Protein AF-A0A291GAZ9-F1 (afdb_monomer_lite)

Organism: NCBI:txid1758178

Foldseek 3Di:
DDDDDQDQDAPDPVQLVVQLVVLCPVPDDDDPLSSQQSSCVSSVANGNVRSVVVCVPPDPPDPPDDDVVVVVVVQADPVRDGDD

pLDDT: mean 83.82, std 12.37, range [39.59, 96.31]

Sequence (84 aa):
MTRETISLTLPDVSAFARVLKSEFDGGAIPGHQSLLNAIARAGGYRNFQHLKATQTGTDPVEPVEGRAVSRALARFTPAGLLES

Secondary structure (DSSP, 8-state):
----------S-HHHHHHHHHHTTTT-PPPPHHHHHHHHHHHTT-SSHHHHHHHHTTS-------SHHHHHHHTTB-TTSPBP-

Structure (mmCIF, N/CA/C/O backbone):
data_AF-A0A291GAZ9-F1
#
_entry.id   AF-A0A291GAZ9-F1
#
loop_
_atom_site.group_PDB
_atom_site.id
_atom_site.type_symbol
_atom_site.label_atom_id
_atom_site.label_alt_id
_atom_site.label_comp_i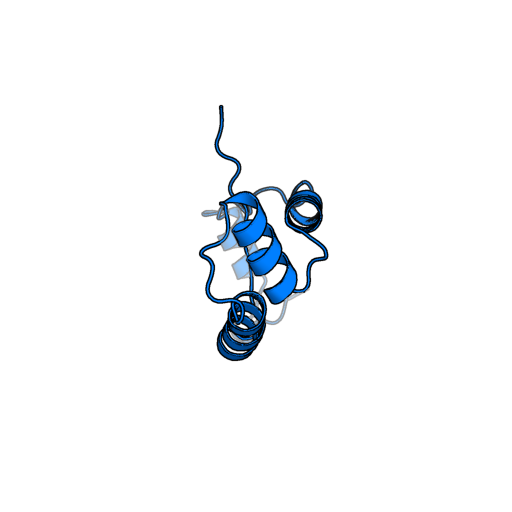d
_atom_site.label_asym_id
_atom_site.label_entity_id
_atom_site.label_seq_id
_atom_site.pdbx_PDB_ins_code
_atom_site.Cartn_x
_atom_site.Cartn_y
_atom_site.Cartn_z
_atom_site.occupancy
_atom_site.B_iso_or_equiv
_atom_site.auth_seq_id
_atom_site.auth_comp_id
_atom_site.auth_asym_id
_atom_site.auth_atom_id
_atom_site.pdbx_PDB_model_num
ATOM 1 N N . MET A 1 1 ? -2.154 25.245 2.386 1.00 39.59 1 MET A N 1
ATOM 2 C CA . MET A 1 1 ? -2.375 23.959 1.694 1.00 39.59 1 MET A CA 1
ATOM 3 C C . MET A 1 1 ? -2.032 22.858 2.679 1.00 39.59 1 MET A C 1
ATOM 5 O O . MET A 1 1 ? -0.857 22.610 2.917 1.00 39.59 1 MET A O 1
ATOM 9 N N . THR A 1 2 ? -3.037 22.308 3.352 1.00 53.09 2 THR A N 1
ATOM 10 C CA . THR A 1 2 ? -2.876 21.174 4.269 1.00 53.09 2 THR A CA 1
ATOM 11 C C . THR A 1 2 ? -2.441 19.957 3.453 1.00 53.09 2 THR A C 1
ATOM 13 O O . THR A 1 2 ? -3.055 19.631 2.440 1.00 53.09 2 THR A O 1
ATOM 16 N N . ARG A 1 3 ? -1.321 19.331 3.823 1.00 65.12 3 ARG A N 1
ATOM 17 C CA . ARG A 1 3 ? -0.855 18.111 3.160 1.00 65.12 3 ARG A CA 1
ATOM 18 C C . ARG A 1 3 ? -1.725 16.965 3.660 1.00 65.12 3 ARG A C 1
ATOM 20 O O . ARG A 1 3 ? -1.614 16.593 4.820 1.00 65.12 3 ARG A O 1
ATOM 27 N N . GLU A 1 4 ? -2.597 16.449 2.805 1.00 73.62 4 GLU A N 1
ATOM 28 C CA . GLU A 1 4 ? -3.400 15.271 3.129 1.00 73.62 4 GLU A CA 1
ATOM 29 C C . GLU A 1 4 ? -2.483 14.052 3.260 1.00 73.62 4 GLU A C 1
ATOM 31 O O . GLU A 1 4 ? -1.720 13.715 2.347 1.00 73.62 4 GLU A O 1
ATOM 36 N N . THR A 1 5 ? -2.524 13.423 4.429 1.00 81.50 5 THR A N 1
ATOM 37 C CA . THR A 1 5 ? -1.814 12.180 4.713 1.00 81.50 5 THR A CA 1
ATOM 38 C C . THR A 1 5 ? -2.554 11.030 4.044 1.00 81.50 5 THR A C 1
ATOM 40 O O . THR A 1 5 ? -3.723 10.799 4.331 1.00 81.50 5 THR A O 1
ATOM 43 N N . ILE A 1 6 ? -1.868 10.312 3.154 1.00 86.88 6 ILE A N 1
ATOM 44 C CA . ILE A 1 6 ? -2.409 9.135 2.468 1.00 86.88 6 ILE A CA 1
ATOM 45 C C . ILE A 1 6 ? -1.647 7.912 2.971 1.00 86.88 6 ILE A C 1
ATOM 47 O O . ILE A 1 6 ? -0.446 7.783 2.721 1.00 86.88 6 ILE A O 1
ATOM 51 N N . SER A 1 7 ? -2.332 7.030 3.694 1.00 87.44 7 SER A N 1
ATOM 52 C CA . SER A 1 7 ? -1.736 5.829 4.295 1.00 87.44 7 SER A CA 1
ATOM 53 C C . SER A 1 7 ? -1.795 4.654 3.325 1.00 87.44 7 SER A C 1
ATOM 55 O O . SER A 1 7 ? -2.851 4.359 2.787 1.00 87.44 7 SER A O 1
ATOM 57 N N . LEU A 1 8 ? -0.699 3.934 3.102 1.00 88.69 8 LEU A N 1
ATOM 58 C CA . LEU A 1 8 ? -0.701 2.734 2.260 1.00 88.69 8 LEU A CA 1
ATOM 59 C C . LEU A 1 8 ? -0.371 1.507 3.112 1.00 88.69 8 LEU A C 1
ATOM 61 O O . LEU A 1 8 ? 0.774 1.332 3.521 1.00 88.69 8 LEU A O 1
ATOM 65 N N . THR A 1 9 ? -1.368 0.658 3.360 1.00 89.06 9 THR A N 1
ATOM 66 C CA . THR A 1 9 ? -1.191 -0.612 4.079 1.00 89.06 9 THR A CA 1
ATOM 67 C C . THR A 1 9 ? -0.990 -1.743 3.083 1.00 89.06 9 THR A C 1
ATOM 69 O O . THR A 1 9 ? -1.780 -1.906 2.154 1.00 89.06 9 THR A O 1
ATOM 72 N N . LEU A 1 10 ? 0.066 -2.530 3.285 1.00 90.69 10 LEU A N 1
ATOM 73 C CA . LEU A 1 10 ? 0.458 -3.620 2.399 1.00 90.69 10 LEU A CA 1
ATOM 74 C C . LEU A 1 10 ? 0.477 -4.940 3.184 1.00 90.69 10 LEU A C 1
ATOM 76 O O . LEU A 1 10 ? 1.111 -4.986 4.237 1.00 90.69 10 LEU A O 1
ATOM 80 N N . PRO A 1 11 ? -0.171 -6.012 2.690 1.00 87.06 11 PRO A N 1
ATOM 81 C CA . PRO A 1 11 ? -0.135 -7.319 3.349 1.00 87.06 11 PRO A CA 1
ATOM 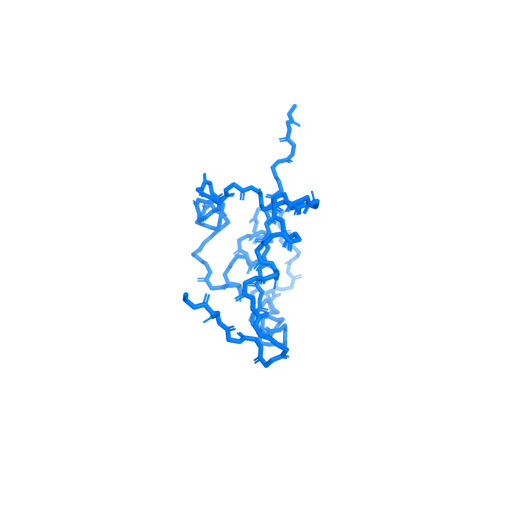82 C C . PRO A 1 11 ? 1.219 -8.028 3.185 1.00 87.06 11 PRO A C 1
ATOM 84 O O . PRO A 1 11 ? 1.619 -8.787 4.060 1.00 87.06 11 PRO A O 1
ATOM 87 N N . ASP A 1 12 ? 1.931 -7.774 2.081 1.00 93.88 12 ASP A N 1
ATOM 88 C CA . ASP A 1 12 ? 3.255 -8.331 1.792 1.00 93.88 12 ASP A CA 1
ATOM 89 C C . ASP A 1 12 ? 4.120 -7.301 1.048 1.00 93.88 12 ASP A C 1
ATOM 91 O O . ASP A 1 12 ? 3.853 -6.924 -0.098 1.00 93.88 12 ASP A O 1
ATOM 95 N N . VAL A 1 13 ? 5.187 -6.853 1.713 1.00 95.31 13 VAL A N 1
ATOM 96 C CA . VAL A 1 13 ? 6.138 -5.868 1.179 1.00 95.31 13 VAL A CA 1
ATOM 97 C C . VAL A 1 13 ? 6.987 -6.451 0.043 1.00 95.31 13 VAL A C 1
ATOM 99 O O . VAL A 1 13 ? 7.335 -5.730 -0.894 1.00 95.31 13 VAL A O 1
ATOM 102 N N . SER A 1 14 ? 7.298 -7.749 0.078 1.00 96.31 14 SER A N 1
ATOM 103 C CA . SER A 1 14 ? 8.120 -8.409 -0.945 1.00 96.31 14 SER A CA 1
ATOM 104 C C . SER A 1 14 ? 7.357 -8.535 -2.260 1.00 96.31 14 SER A C 1
ATOM 106 O O . SER A 1 14 ? 7.889 -8.210 -3.327 1.00 96.31 14 SER A O 1
ATOM 108 N N . ALA A 1 15 ? 6.089 -8.951 -2.189 1.00 93.56 15 ALA A N 1
ATOM 109 C CA . ALA A 1 15 ? 5.205 -8.997 -3.350 1.00 93.56 15 ALA A CA 1
ATOM 110 C C . ALA A 1 15 ? 5.003 -7.599 -3.957 1.00 93.56 15 ALA A C 1
ATOM 112 O O . ALA A 1 15 ? 5.159 -7.427 -5.169 1.00 93.56 15 ALA A O 1
ATOM 113 N N . PHE A 1 16 ? 4.754 -6.592 -3.112 1.00 96.19 16 PHE A N 1
ATOM 114 C CA . PHE A 1 16 ? 4.654 -5.192 -3.528 1.00 96.19 16 PHE A CA 1
ATOM 115 C C . PHE A 1 16 ? 5.908 -4.723 -4.276 1.00 96.19 16 PHE A C 1
ATOM 117 O O . PHE A 1 16 ? 5.812 -4.209 -5.391 1.00 96.19 16 PHE A O 1
ATOM 124 N N . ALA A 1 17 ? 7.093 -4.932 -3.695 1.00 95.25 17 ALA A N 1
ATOM 125 C CA . ALA A 1 17 ? 8.351 -4.479 -4.280 1.00 95.25 17 ALA A CA 1
ATOM 126 C C . ALA A 1 17 ? 8.625 -5.137 -5.640 1.00 95.25 17 ALA A C 1
ATOM 128 O O . ALA A 1 17 ? 9.144 -4.487 -6.549 1.00 95.25 17 ALA A O 1
ATOM 129 N N . ARG A 1 18 ? 8.238 -6.408 -5.809 1.00 94.62 18 ARG A N 1
ATOM 130 C CA . ARG A 1 18 ? 8.380 -7.126 -7.081 1.00 94.62 18 ARG A CA 1
ATOM 131 C C . ARG A 1 18 ? 7.517 -6.515 -8.185 1.00 94.62 18 ARG A C 1
ATOM 133 O O . ARG A 1 18 ? 8.022 -6.308 -9.287 1.00 94.62 18 ARG A O 1
ATOM 140 N N . VAL A 1 19 ? 6.253 -6.207 -7.888 1.00 93.75 19 VAL A N 1
ATOM 141 C CA . VAL A 1 19 ? 5.348 -5.545 -8.844 1.00 93.75 19 VAL A CA 1
ATOM 142 C C . VAL A 1 19 ? 5.846 -4.136 -9.150 1.00 93.75 19 VAL A C 1
ATOM 144 O O . VAL A 1 19 ? 5.983 -3.774 -10.316 1.00 93.75 19 VAL A O 1
ATOM 147 N N . LEU A 1 20 ? 6.212 -3.369 -8.120 1.00 93.69 20 LEU A N 1
ATOM 148 C CA . LEU A 1 20 ? 6.723 -2.012 -8.289 1.00 93.69 20 LEU A CA 1
ATOM 149 C C . LEU A 1 20 ? 7.982 -1.976 -9.166 1.00 93.69 20 LEU A C 1
ATOM 151 O O . LEU A 1 20 ? 8.104 -1.104 -10.018 1.00 93.69 20 LEU A O 1
ATOM 155 N N . LYS A 1 21 ? 8.900 -2.935 -9.001 1.00 91.94 21 LYS A N 1
ATOM 156 C CA . LYS A 1 21 ? 10.093 -3.044 -9.850 1.00 91.94 21 LYS A CA 1
ATOM 157 C C . LYS A 1 21 ? 9.727 -3.247 -11.324 1.00 91.94 21 LYS A C 1
ATOM 159 O O . LYS A 1 21 ? 10.297 -2.571 -12.172 1.00 91.94 21 LYS A O 1
ATOM 164 N N . SER A 1 22 ? 8.764 -4.125 -11.618 1.00 90.62 22 SER A N 1
ATOM 165 C CA . SER A 1 22 ? 8.353 -4.403 -13.004 1.00 90.62 22 SER A CA 1
ATOM 166 C C . SER A 1 22 ? 7.755 -3.188 -13.726 1.00 90.62 22 SER A C 1
ATOM 168 O O . SER A 1 22 ? 7.850 -3.089 -14.945 1.00 90.62 22 SER A O 1
ATOM 170 N N . GLU A 1 23 ? 7.215 -2.213 -12.988 1.00 88.25 23 GLU A N 1
ATOM 171 C CA . GLU A 1 23 ? 6.725 -0.945 -13.550 1.00 88.25 23 GLU A CA 1
ATOM 172 C C . GLU A 1 23 ? 7.860 -0.029 -14.055 1.00 88.25 23 GLU A C 1
ATOM 174 O O . GLU A 1 23 ? 7.596 0.929 -14.784 1.00 88.25 23 GLU A O 1
ATOM 179 N N . PHE A 1 24 ? 9.117 -0.303 -13.681 1.00 86.81 24 PHE A N 1
ATOM 180 C CA . PHE A 1 24 ? 10.286 0.531 -13.989 1.00 86.81 24 PHE A CA 1
ATOM 181 C C . PHE A 1 24 ? 11.340 -0.148 -14.870 1.00 86.81 24 PHE A C 1
ATOM 183 O O . PHE A 1 24 ? 12.386 0.451 -15.124 1.00 86.81 24 PHE A O 1
ATOM 190 N N . ASP A 1 25 ? 11.074 -1.347 -15.398 1.00 82.69 25 ASP A N 1
ATOM 191 C CA . ASP A 1 25 ? 12.032 -2.095 -16.233 1.00 82.69 25 ASP A CA 1
ATOM 192 C C . ASP A 1 25 ? 12.446 -1.347 -17.530 1.00 82.69 25 ASP A C 1
ATOM 194 O O . ASP A 1 25 ? 13.414 -1.722 -18.184 1.00 82.69 25 ASP A O 1
ATOM 198 N N . GLY A 1 26 ? 11.780 -0.235 -17.876 1.00 74.06 26 GLY A N 1
ATOM 199 C CA . GLY A 1 26 ? 12.132 0.663 -18.987 1.00 74.06 26 GLY A CA 1
ATOM 200 C C . GLY A 1 26 ? 13.257 1.678 -18.713 1.00 74.06 26 GLY A C 1
ATOM 201 O O . GLY A 1 26 ? 13.558 2.490 -19.586 1.00 74.06 26 GLY A O 1
ATOM 202 N N . GLY A 1 27 ? 13.863 1.681 -17.520 1.00 71.44 27 GLY A N 1
ATOM 203 C CA . GLY A 1 27 ? 15.101 2.418 -17.205 1.00 71.44 27 GLY A CA 1
ATOM 204 C C . GLY A 1 27 ? 14.985 3.940 -17.022 1.00 71.44 27 GLY A C 1
ATOM 205 O O . GLY A 1 27 ? 15.878 4.553 -16.438 1.00 71.44 27 GLY A O 1
ATOM 206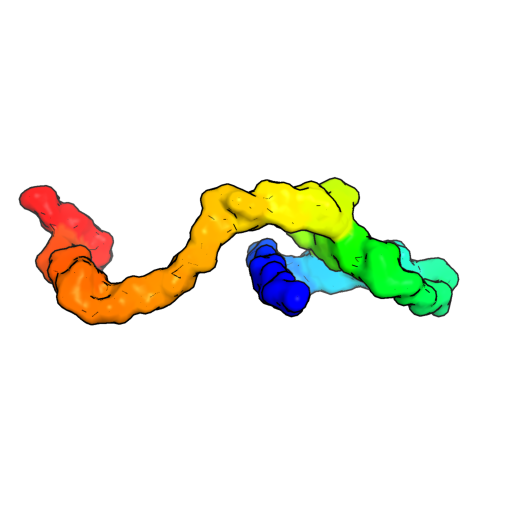 N N . ALA A 1 28 ? 13.896 4.568 -17.464 1.00 78.50 28 ALA A N 1
ATOM 207 C CA . ALA A 1 28 ? 13.654 5.989 -17.233 1.00 78.50 28 ALA A CA 1
ATOM 208 C C . ALA A 1 28 ? 13.070 6.235 -15.833 1.00 78.50 28 ALA A C 1
ATOM 210 O O . ALA A 1 28 ? 12.087 5.605 -15.439 1.00 78.50 28 ALA A O 1
ATOM 211 N N . ILE A 1 29 ? 13.638 7.197 -15.096 1.00 76.81 29 ILE A N 1
ATOM 212 C CA . ILE A 1 29 ? 13.075 7.636 -13.814 1.00 76.81 29 ILE A CA 1
ATOM 213 C C . ILE A 1 29 ? 11.725 8.317 -14.096 1.00 76.81 29 ILE A C 1
ATOM 215 O O . ILE A 1 29 ? 11.685 9.308 -14.831 1.00 76.81 29 ILE A O 1
ATOM 219 N N . PRO A 1 30 ? 10.611 7.824 -13.531 1.00 85.38 30 PRO A N 1
ATOM 220 C CA . PRO A 1 30 ? 9.308 8.420 -13.768 1.00 85.38 30 PRO A CA 1
ATOM 221 C C . PRO A 1 30 ? 9.204 9.794 -13.111 1.00 85.38 30 PRO A C 1
ATOM 223 O O . PRO A 1 30 ? 9.740 10.033 -12.029 1.00 85.38 30 PRO A O 1
ATOM 226 N N . GLY A 1 31 ? 8.396 10.672 -13.706 1.00 90.25 31 GLY A N 1
ATOM 227 C CA . GLY A 1 31 ? 7.910 11.855 -13.001 1.00 90.25 31 GLY A CA 1
ATOM 228 C C . GLY A 1 31 ? 7.098 11.477 -11.753 1.00 90.25 31 GLY A C 1
ATOM 229 O O . GLY A 1 31 ? 6.581 10.363 -11.635 1.00 90.25 31 GLY A O 1
ATOM 230 N N . HIS A 1 32 ? 6.927 12.429 -10.834 1.00 90.88 32 HIS A N 1
ATOM 231 C CA . HIS A 1 32 ? 6.271 12.205 -9.539 1.00 90.88 32 HIS A CA 1
ATOM 232 C C . HIS A 1 32 ? 4.893 11.529 -9.652 1.00 90.88 32 HIS A C 1
ATOM 234 O O . HIS A 1 32 ? 4.620 10.549 -8.962 1.00 90.88 32 HIS A O 1
ATOM 240 N N . GLN A 1 33 ? 4.040 11.998 -10.567 1.00 92.94 33 GLN A N 1
ATOM 241 C CA . GLN A 1 33 ? 2.701 11.435 -10.754 1.00 92.94 33 GLN A CA 1
ATOM 242 C C . GLN A 1 33 ? 2.735 9.985 -11.259 1.00 92.94 33 GLN A C 1
ATOM 244 O O . GLN A 1 33 ? 1.915 9.160 -10.850 1.00 92.94 33 GLN A O 1
ATOM 249 N N . SER A 1 34 ? 3.682 9.666 -12.141 1.00 92.19 34 SER A N 1
ATOM 250 C CA . SER A 1 34 ? 3.871 8.311 -12.661 1.00 92.19 34 SER A CA 1
ATOM 251 C C . SER A 1 34 ? 4.361 7.370 -11.563 1.00 92.19 34 SER A C 1
ATOM 253 O O . SER A 1 34 ? 3.838 6.264 -11.444 1.00 92.19 34 SER A O 1
ATOM 255 N N . LEU A 1 35 ? 5.276 7.841 -10.709 1.00 93.44 35 LEU A N 1
ATOM 256 C CA . LEU A 1 35 ? 5.737 7.107 -9.530 1.00 93.44 35 LEU A CA 1
ATOM 257 C C . LEU A 1 35 ? 4.586 6.830 -8.551 1.00 93.44 35 LEU A C 1
ATOM 259 O O . LEU A 1 35 ? 4.399 5.689 -8.138 1.00 93.44 35 LEU A O 1
ATOM 263 N N . LEU A 1 36 ? 3.766 7.837 -8.232 1.00 94.31 36 LEU A N 1
ATOM 264 C CA . LEU A 1 36 ? 2.602 7.657 -7.356 1.00 94.31 36 LEU A CA 1
ATOM 265 C C . LEU A 1 36 ? 1.596 6.647 -7.920 1.00 94.31 36 LEU A C 1
ATOM 267 O O . LEU A 1 36 ? 1.042 5.836 -7.180 1.00 94.31 36 LEU A O 1
ATOM 271 N N . ASN A 1 37 ? 1.374 6.666 -9.234 1.00 94.06 37 ASN A N 1
ATOM 272 C CA . ASN A 1 37 ? 0.500 5.699 -9.888 1.00 94.06 37 ASN A CA 1
ATOM 273 C C . ASN A 1 37 ? 1.077 4.276 -9.864 1.00 94.06 37 ASN A C 1
ATOM 275 O O . ASN A 1 37 ? 0.313 3.336 -9.655 1.00 94.06 37 ASN A O 1
ATOM 279 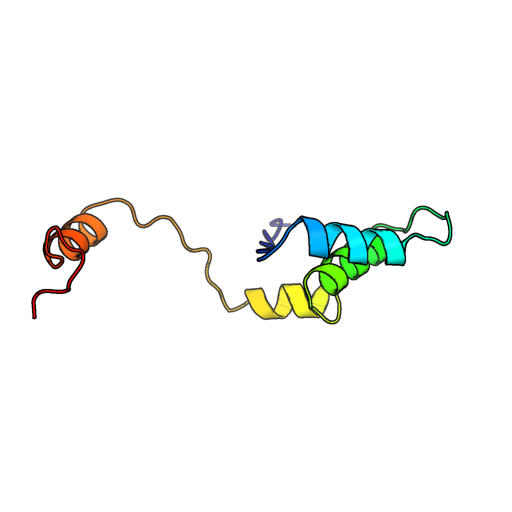N N . ALA A 1 38 ? 2.391 4.111 -10.036 1.00 94.31 38 ALA A N 1
ATOM 280 C CA . ALA A 1 38 ? 3.054 2.812 -9.921 1.00 94.31 38 ALA A CA 1
ATOM 281 C C . ALA A 1 38 ? 2.966 2.256 -8.488 1.00 94.31 38 ALA A C 1
ATOM 283 O O . ALA A 1 38 ? 2.611 1.095 -8.301 1.00 94.31 38 ALA A O 1
ATOM 284 N N . ILE A 1 39 ? 3.178 3.104 -7.473 1.00 94.69 39 ILE A N 1
ATOM 285 C CA . ILE A 1 39 ? 2.995 2.743 -6.056 1.00 94.69 39 ILE A CA 1
ATOM 286 C C . ILE A 1 39 ? 1.552 2.292 -5.794 1.00 94.69 39 ILE A C 1
ATOM 288 O O . ILE A 1 39 ? 1.330 1.250 -5.181 1.00 94.69 39 ILE A O 1
ATOM 292 N N . ALA A 1 40 ? 0.562 3.039 -6.293 1.00 94.38 40 ALA A N 1
ATOM 293 C CA . ALA A 1 40 ? -0.845 2.686 -6.128 1.00 94.38 40 ALA A CA 1
ATOM 294 C C . ALA A 1 40 ? -1.184 1.340 -6.797 1.00 94.38 40 ALA A C 1
ATOM 296 O O . ALA A 1 40 ? -1.843 0.507 -6.176 1.00 94.38 40 ALA A O 1
ATOM 297 N N . ARG A 1 41 ? -0.689 1.089 -8.018 1.00 94.19 41 ARG A N 1
ATOM 298 C CA . ARG A 1 41 ? -0.880 -0.189 -8.726 1.00 94.19 41 ARG A CA 1
ATOM 299 C C . ARG A 1 41 ? -0.236 -1.368 -8.015 1.00 94.19 41 ARG A C 1
ATOM 301 O O . ARG A 1 41 ? -0.894 -2.390 -7.839 1.00 94.19 41 ARG A O 1
ATOM 308 N N . ALA A 1 42 ? 1.000 -1.213 -7.547 1.00 94.81 42 ALA A N 1
ATOM 309 C CA . ALA A 1 42 ? 1.679 -2.246 -6.768 1.00 94.81 42 ALA A CA 1
ATOM 310 C C . ALA A 1 42 ? 0.949 -2.557 -5.447 1.00 94.81 42 ALA A C 1
ATOM 312 O O . ALA A 1 42 ? 1.002 -3.686 -4.967 1.00 94.81 42 ALA A O 1
ATOM 313 N N . GLY A 1 43 ? 0.225 -1.581 -4.886 1.00 92.44 43 GLY A N 1
ATOM 314 C CA . GLY A 1 43 ? -0.663 -1.758 -3.734 1.00 92.44 43 GLY A CA 1
ATOM 315 C C . GLY A 1 43 ? -2.070 -2.286 -4.059 1.00 92.44 43 GLY A C 1
ATOM 316 O O . GLY A 1 43 ? -2.893 -2.361 -3.153 1.00 92.44 43 GLY A O 1
ATOM 317 N N . GLY A 1 44 ? -2.377 -2.622 -5.320 1.00 91.62 44 GLY A N 1
ATOM 318 C CA . GLY A 1 44 ? -3.678 -3.165 -5.742 1.00 91.62 44 GLY A CA 1
ATOM 319 C C . GLY A 1 44 ? -4.736 -2.128 -6.147 1.00 91.62 44 GLY A C 1
ATOM 320 O O . GLY A 1 44 ? -5.885 -2.485 -6.409 1.00 91.62 44 GLY A O 1
ATOM 321 N N . TYR A 1 45 ? -4.382 -0.845 -6.234 1.00 93.56 45 TYR A N 1
ATOM 322 C CA . TYR A 1 45 ? -5.286 0.227 -6.661 1.00 93.56 45 TYR A CA 1
ATOM 323 C C . TYR A 1 45 ? -5.140 0.515 -8.159 1.00 93.56 45 TYR A C 1
ATOM 325 O O . TYR A 1 45 ? -4.092 0.305 -8.758 1.00 93.56 45 TYR A O 1
ATOM 333 N N . ARG A 1 46 ? -6.176 1.075 -8.795 1.00 90.81 46 ARG A N 1
ATOM 334 C CA . ARG A 1 46 ? -6.114 1.409 -10.232 1.00 90.81 46 ARG A CA 1
ATOM 335 C C . ARG A 1 46 ? -5.129 2.541 -10.544 1.00 90.81 46 ARG A C 1
ATOM 337 O O . ARG A 1 46 ? -4.448 2.514 -11.565 1.00 90.81 46 ARG A O 1
ATOM 344 N N . ASN A 1 47 ? -5.098 3.562 -9.691 1.00 93.94 47 ASN A N 1
ATOM 345 C CA . ASN A 1 47 ? -4.237 4.739 -9.794 1.00 93.94 47 ASN A CA 1
ATOM 346 C C . ASN A 1 47 ? -4.211 5.487 -8.446 1.00 93.94 47 ASN A C 1
ATOM 348 O O . ASN A 1 47 ? -4.919 5.117 -7.505 1.00 93.94 47 ASN A O 1
ATOM 352 N N . PHE A 1 48 ? -3.415 6.552 -8.355 1.00 93.31 48 PHE A N 1
ATOM 353 C CA . PHE A 1 48 ? -3.281 7.343 -7.131 1.00 93.31 48 PHE A CA 1
ATOM 354 C C . PHE A 1 48 ? -4.590 8.026 -6.703 1.00 93.31 48 PHE A C 1
ATOM 356 O O . PHE A 1 48 ? -4.869 8.121 -5.513 1.00 93.31 48 PHE A O 1
ATOM 363 N N . GLN A 1 49 ? -5.434 8.442 -7.653 1.00 91.94 49 GLN A N 1
ATOM 364 C CA . GLN A 1 49 ? -6.726 9.052 -7.323 1.00 91.94 49 GLN A CA 1
ATOM 365 C C . GLN A 1 49 ? -7.717 8.034 -6.759 1.00 91.94 49 GLN A C 1
ATOM 367 O O . GLN A 1 49 ? -8.483 8.363 -5.863 1.00 91.94 49 GLN A O 1
ATOM 372 N N . HIS A 1 50 ? -7.668 6.787 -7.231 1.00 92.88 50 HIS A N 1
ATOM 373 C CA . HIS A 1 50 ? -8.436 5.683 -6.667 1.00 92.88 50 HIS A CA 1
ATOM 374 C C . HIS A 1 50 ? -7.993 5.400 -5.227 1.00 92.88 50 HIS A C 1
ATOM 376 O O . HIS A 1 50 ? -8.841 5.332 -4.345 1.00 92.88 50 HIS A O 1
ATOM 382 N N . LEU A 1 51 ? -6.678 5.324 -4.974 1.00 91.94 51 LEU A N 1
ATOM 383 C CA . LEU A 1 51 ? -6.122 5.215 -3.618 1.00 91.94 51 LEU A CA 1
ATOM 384 C C . LEU A 1 51 ? -6.623 6.355 -2.719 1.00 91.94 51 LEU A C 1
ATOM 386 O O . LEU A 1 51 ? -7.171 6.103 -1.651 1.00 91.94 51 LEU A O 1
ATOM 390 N N . LYS A 1 52 ? -6.514 7.603 -3.177 1.00 89.81 52 LYS A N 1
ATOM 391 C CA . LYS A 1 52 ? -6.979 8.773 -2.427 1.00 89.81 52 LYS A CA 1
ATOM 392 C C . LYS A 1 52 ? -8.489 8.725 -2.143 1.00 89.81 52 LYS A C 1
ATOM 394 O O . LYS A 1 52 ? -8.914 8.971 -1.015 1.00 89.81 52 LYS A O 1
ATOM 399 N N . ALA A 1 53 ? -9.296 8.358 -3.137 1.00 88.81 53 ALA A N 1
ATOM 400 C CA . ALA A 1 53 ? -10.746 8.246 -2.995 1.00 88.81 53 ALA A CA 1
ATOM 401 C C . ALA A 1 53 ? -11.146 7.183 -1.961 1.00 88.81 53 ALA A C 1
ATOM 403 O O . ALA A 1 53 ? -12.083 7.408 -1.200 1.00 88.81 53 ALA A O 1
ATOM 404 N N . THR A 1 54 ? -10.400 6.073 -1.861 1.00 86.38 54 THR A N 1
ATOM 405 C CA . THR A 1 54 ? -10.654 5.041 -0.834 1.00 86.38 54 THR A CA 1
ATOM 406 C C . THR A 1 54 ? -10.415 5.519 0.600 1.00 86.38 54 THR A C 1
ATOM 408 O O . THR A 1 54 ? -10.890 4.887 1.535 1.00 86.38 54 THR A O 1
ATOM 411 N N . GLN A 1 55 ? -9.709 6.638 0.783 1.00 82.44 55 GLN A N 1
ATOM 412 C CA . GLN A 1 55 ? -9.337 7.179 2.094 1.00 82.44 55 GLN A CA 1
ATOM 413 C C . GLN A 1 55 ? -10.123 8.429 2.470 1.00 82.44 55 GLN A C 1
ATOM 415 O O . GLN A 1 55 ? -10.107 8.839 3.621 1.00 82.44 55 GLN A O 1
ATOM 420 N N . THR A 1 56 ? -10.854 9.014 1.519 1.00 68.69 56 THR A N 1
ATOM 421 C CA . THR A 1 56 ? -11.642 10.237 1.744 1.00 68.69 56 THR A CA 1
ATOM 422 C C . THR A 1 56 ? -12.844 9.994 2.680 1.00 68.69 56 THR A C 1
ATOM 424 O O . THR A 1 56 ? -13.467 10.945 3.130 1.00 68.69 56 THR A O 1
ATOM 427 N N . GLY A 1 57 ? -13.160 8.732 3.005 1.00 61.47 57 GLY A N 1
ATOM 428 C CA . GLY A 1 57 ? -14.173 8.347 3.999 1.00 61.47 57 GLY A CA 1
ATOM 429 C C . GLY A 1 57 ? -13.612 7.694 5.266 1.00 61.47 57 GLY A C 1
ATOM 430 O O . GLY A 1 57 ? -14.388 7.253 6.109 1.00 61.47 57 GLY A O 1
ATOM 431 N N . THR A 1 58 ? -12.288 7.597 5.390 1.00 56.34 58 THR A N 1
ATOM 432 C CA . THR A 1 58 ? -11.631 7.067 6.584 1.00 56.34 58 THR A CA 1
ATOM 433 C C . THR A 1 58 ? -11.114 8.267 7.351 1.00 56.34 58 THR A C 1
ATOM 435 O O . THR A 1 58 ? -10.031 8.769 7.050 1.00 56.34 58 THR A O 1
ATOM 438 N N . ASP A 1 59 ? -11.900 8.760 8.309 1.00 55.22 59 ASP A N 1
ATOM 439 C CA . ASP A 1 59 ? -11.372 9.726 9.269 1.00 55.22 59 ASP A CA 1
ATOM 440 C C . ASP A 1 59 ? -10.058 9.166 9.836 1.00 55.22 59 ASP A C 1
ATOM 442 O O . ASP A 1 59 ? -9.969 7.952 10.081 1.00 55.22 59 ASP A O 1
ATOM 446 N N . PRO A 1 60 ? -9.012 9.997 10.004 1.00 56.94 60 PRO A N 1
ATOM 447 C CA . PRO A 1 60 ? -7.807 9.563 10.686 1.00 56.94 60 PRO A CA 1
ATOM 448 C C . PRO A 1 60 ? -8.227 8.888 11.989 1.00 56.94 60 PRO A C 1
ATOM 450 O O . PRO A 1 60 ? -8.946 9.488 12.788 1.00 56.94 60 PRO A O 1
ATOM 453 N N . VAL A 1 61 ? -7.820 7.632 12.191 1.00 55.97 61 VAL A N 1
ATOM 454 C CA . VAL A 1 61 ? -7.970 6.991 13.496 1.00 55.97 61 VAL A CA 1
ATOM 455 C C . VAL A 1 61 ? -7.024 7.742 14.416 1.00 55.97 61 VAL A C 1
ATOM 457 O O . VAL A 1 61 ? -5.843 7.410 14.519 1.00 55.97 61 VAL A O 1
ATOM 460 N N . GLU A 1 62 ? -7.518 8.816 15.023 1.00 62.72 62 GLU A N 1
ATOM 461 C CA . GLU A 1 62 ? -6.813 9.426 16.128 1.00 62.72 62 GLU A CA 1
ATOM 462 C C . GLU A 1 62 ? -6.712 8.355 17.214 1.00 62.72 62 GLU A C 1
ATOM 464 O O . GLU A 1 62 ? -7.723 7.715 17.530 1.00 62.72 62 GLU A O 1
ATOM 469 N N . PRO A 1 63 ? -5.511 8.087 17.750 1.00 60.34 63 PRO A N 1
ATOM 470 C CA . PRO A 1 63 ? -5.383 7.183 18.875 1.00 60.34 63 PRO A CA 1
ATOM 471 C C . PRO A 1 63 ? -6.249 7.737 20.008 1.00 60.34 63 PRO A C 1
ATOM 473 O O . PRO A 1 63 ? -5.941 8.770 20.603 1.00 60.34 63 PRO A O 1
ATOM 476 N N . VAL A 1 64 ? -7.379 7.073 20.263 1.00 65.12 64 VAL A N 1
ATOM 477 C CA . VAL A 1 64 ? -8.295 7.430 21.346 1.00 65.12 64 VAL A CA 1
ATOM 478 C C . VAL A 1 64 ? -7.634 6.988 22.643 1.00 65.12 64 VAL A C 1
ATOM 480 O O . VAL A 1 64 ? -7.932 5.937 23.189 1.00 65.12 64 VAL A O 1
ATOM 483 N N . GLU A 1 65 ? -6.686 7.765 23.141 1.00 71.12 65 GLU A N 1
ATOM 484 C CA . GLU A 1 65 ? -6.083 7.508 24.442 1.00 71.12 65 GLU A CA 1
ATOM 485 C C . GLU A 1 65 ? -7.039 7.962 25.557 1.00 71.12 65 GLU A C 1
ATOM 487 O O . GLU A 1 65 ? -7.685 9.010 25.481 1.00 71.12 65 GLU A O 1
ATOM 492 N N . GLY A 1 66 ? -7.138 7.171 26.627 1.00 74.38 66 GLY A N 1
ATOM 493 C CA . GLY A 1 66 ? -7.830 7.572 27.855 1.00 74.38 66 GLY A CA 1
ATOM 494 C C . GLY A 1 66 ? -9.055 6.737 28.231 1.00 74.38 66 GLY A C 1
ATOM 495 O O . GLY A 1 66 ? -9.193 5.568 27.873 1.00 74.38 66 GLY A O 1
ATOM 496 N N . ARG A 1 67 ? -9.951 7.332 29.037 1.00 78.12 67 ARG A N 1
ATOM 497 C CA . ARG A 1 67 ? -10.991 6.592 29.785 1.00 78.12 67 ARG A CA 1
ATOM 498 C C . ARG A 1 67 ? -11.904 5.730 28.913 1.00 78.12 67 ARG A C 1
ATOM 500 O O . ARG A 1 67 ? -12.380 4.709 29.400 1.00 78.12 67 ARG A O 1
ATOM 507 N N . ALA A 1 68 ? -12.183 6.133 27.673 1.00 78.62 68 ALA A N 1
ATOM 508 C CA . ALA A 1 68 ? -13.022 5.354 26.764 1.00 78.62 68 ALA A CA 1
ATOM 509 C C . ALA A 1 68 ? -12.368 4.007 26.412 1.00 78.62 68 ALA A C 1
ATOM 511 O O . ALA A 1 68 ? -13.021 2.971 26.525 1.00 78.62 68 ALA A O 1
ATOM 512 N N . VAL A 1 69 ? -11.066 4.007 26.105 1.00 82.38 69 VAL A N 1
ATOM 513 C CA . VAL A 1 69 ? -10.303 2.782 25.828 1.00 82.38 69 VAL A CA 1
ATOM 514 C C . VAL A 1 69 ? -10.116 1.944 27.085 1.00 82.38 69 VAL A C 1
ATOM 516 O O . VAL A 1 69 ? -10.335 0.737 27.031 1.00 82.38 69 VAL A O 1
ATOM 519 N N . SER A 1 70 ? -9.845 2.553 28.245 1.00 85.81 70 SER A N 1
ATOM 520 C CA . SER A 1 70 ? -9.778 1.801 29.511 1.00 85.81 70 SER A CA 1
ATOM 521 C C . SER A 1 70 ? -11.104 1.106 29.853 1.00 85.81 70 SER A C 1
ATOM 523 O O . SER A 1 70 ? -11.104 -0.031 30.319 1.00 85.81 70 SER A O 1
ATOM 525 N N . ARG A 1 71 ? -12.247 1.763 29.603 1.00 85.62 71 ARG A N 1
ATOM 526 C CA . ARG A 1 71 ? -13.580 1.173 29.820 1.00 85.62 71 ARG A CA 1
ATOM 527 C C . ARG A 1 71 ? -13.893 0.059 28.827 1.00 85.62 71 ARG A C 1
ATOM 529 O O . ARG A 1 71 ? -14.499 -0.928 29.229 1.00 85.62 71 ARG A O 1
ATOM 536 N N . ALA A 1 72 ? -13.499 0.216 27.565 1.00 86.69 72 ALA A N 1
ATOM 537 C CA . ALA A 1 72 ? -13.649 -0.832 26.563 1.00 86.69 72 ALA A CA 1
ATOM 538 C C . ALA A 1 72 ? -12.806 -2.060 26.932 1.00 86.69 72 ALA A C 1
ATOM 540 O O . ALA A 1 72 ? -13.337 -3.164 26.949 1.00 86.69 72 ALA A O 1
ATOM 541 N N . LEU A 1 73 ? -11.542 -1.864 27.327 1.00 87.38 73 LEU A N 1
ATOM 542 C CA . LEU A 1 73 ? -10.643 -2.941 27.751 1.00 87.38 73 LEU A CA 1
ATOM 543 C C . LEU A 1 73 ? -11.204 -3.724 28.949 1.00 87.38 73 LEU A C 1
ATOM 545 O O . LEU A 1 73 ? -11.122 -4.945 28.980 1.00 87.38 73 LEU A O 1
ATOM 549 N N . ALA A 1 74 ? -11.844 -3.032 29.897 1.00 88.62 74 ALA A N 1
ATOM 550 C CA . ALA A 1 74 ? -12.480 -3.651 31.060 1.00 88.62 74 ALA A CA 1
ATOM 551 C C . ALA A 1 74 ? -13.686 -4.555 30.723 1.00 88.62 74 ALA A C 1
ATOM 553 O O . ALA A 1 74 ? -14.189 -5.236 31.613 1.00 88.62 74 ALA A O 1
ATOM 554 N N . ARG A 1 75 ? -14.178 -4.558 29.474 1.00 91.62 75 ARG A N 1
ATOM 555 C CA . ARG A 1 75 ? -15.211 -5.500 29.006 1.00 91.62 75 ARG A CA 1
ATOM 556 C C . ARG A 1 75 ? -14.646 -6.799 28.446 1.00 91.62 75 ARG A C 1
ATOM 558 O O . ARG A 1 75 ? -15.426 -7.695 28.136 1.00 91.62 75 ARG A O 1
ATOM 565 N N . PHE A 1 76 ? -13.330 -6.902 28.288 1.00 92.44 76 PHE A N 1
ATOM 566 C CA . PHE A 1 76 ? -12.690 -8.103 27.775 1.00 92.44 76 PHE A CA 1
ATOM 567 C C . PHE A 1 76 ? -12.096 -8.925 28.917 1.00 92.44 76 PHE A C 1
ATOM 569 O O . PHE A 1 76 ? -11.460 -8.398 29.829 1.00 92.44 76 PHE A O 1
ATOM 576 N N . THR A 1 77 ? -12.280 -10.240 28.847 1.00 89.31 77 THR A N 1
ATOM 577 C CA . THR A 1 77 ? -11.574 -11.189 29.711 1.00 89.31 77 THR A CA 1
ATOM 578 C C . THR A 1 77 ? -10.070 -11.178 29.407 1.00 89.31 77 THR A C 1
ATOM 580 O O . THR A 1 77 ? -9.660 -10.743 28.326 1.00 89.31 77 THR A O 1
ATOM 583 N N . PRO A 1 78 ? -9.21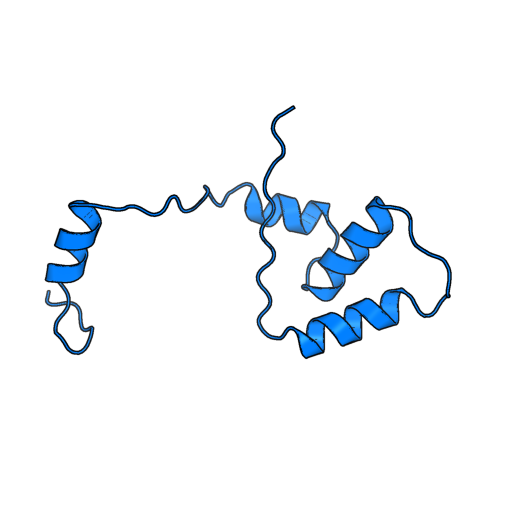9 -11.742 30.284 1.00 87.44 78 PRO A N 1
ATOM 584 C CA . PRO A 1 78 ? -7.797 -11.937 29.983 1.00 87.44 78 PRO A CA 1
ATOM 585 C C . PRO A 1 78 ? -7.532 -12.772 28.717 1.00 87.44 78 PRO A C 1
ATOM 587 O O . PRO A 1 78 ? -6.459 -12.672 28.133 1.00 87.44 78 PRO A O 1
ATOM 590 N N . ALA A 1 79 ? -8.508 -13.578 28.278 1.00 89.06 79 ALA A N 1
ATOM 591 C CA . 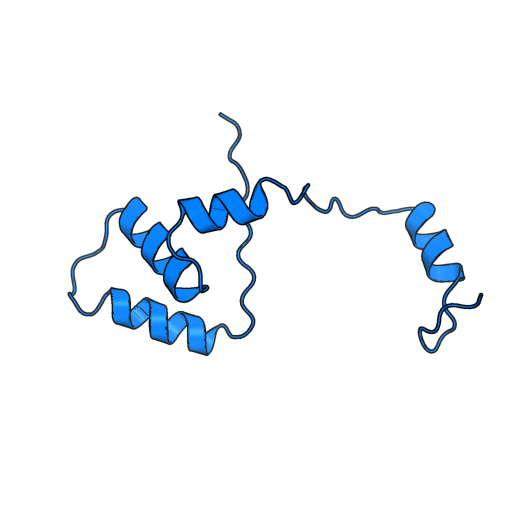ALA A 1 79 ? -8.458 -14.340 27.031 1.00 89.06 79 ALA A CA 1
ATOM 592 C C . ALA A 1 79 ? -8.931 -13.536 25.798 1.00 89.06 79 ALA A C 1
ATOM 594 O O . ALA A 1 79 ? -8.979 -14.079 24.698 1.00 89.06 79 ALA A O 1
ATOM 595 N N . GLY A 1 80 ? -9.297 -12.260 25.965 1.00 84.69 80 GLY A N 1
ATOM 596 C CA . GLY A 1 80 ? -9.741 -11.379 24.881 1.00 84.69 80 GLY A CA 1
ATOM 597 C C . GLY A 1 80 ? -11.193 -11.582 24.438 1.00 84.69 80 GLY A C 1
ATOM 598 O O . GLY A 1 80 ? -11.574 -11.106 23.373 1.00 84.69 80 GLY A O 1
ATOM 599 N N . LEU A 1 81 ? -12.018 -12.274 25.230 1.00 87.88 81 LEU A N 1
ATOM 600 C CA . LEU A 1 81 ? -13.450 -12.445 24.949 1.00 87.88 81 LEU A CA 1
ATOM 601 C C . LEU A 1 81 ? -14.263 -11.316 25.578 1.00 87.88 81 LEU A C 1
ATOM 603 O O . LEU A 1 81 ? -14.022 -10.971 26.732 1.00 87.88 81 LEU A O 1
ATOM 607 N N . LEU A 1 82 ? -15.232 -10.780 24.837 1.00 86.31 82 LEU A N 1
ATOM 608 C CA . LEU A 1 82 ? -16.165 -9.778 25.342 1.00 86.31 82 LEU A CA 1
ATOM 609 C C . LEU A 1 82 ? -17.107 -10.430 26.366 1.00 86.31 82 LEU A C 1
ATOM 611 O O . LEU A 1 82 ? -17.853 -11.344 26.016 1.00 86.31 82 LEU A O 1
ATOM 615 N N . GLU A 1 83 ? -17.097 -9.956 27.610 1.00 77.56 83 GLU A N 1
ATOM 616 C CA . GLU A 1 83 ? -18.158 -10.293 28.558 1.00 77.56 83 GLU A CA 1
ATOM 617 C C . GLU A 1 83 ? -19.401 -9.468 28.204 1.00 77.56 83 GLU A C 1
ATOM 619 O O . GLU A 1 83 ? -19.351 -8.231 28.191 1.00 77.56 83 GLU A O 1
ATOM 624 N N . SER A 1 84 ? -20.499 -10.154 27.887 1.00 70.88 84 SER A N 1
ATOM 625 C CA . SER A 1 84 ? -21.832 -9.577 27.660 1.00 70.88 84 SER A CA 1
ATOM 626 C C . SER A 1 84 ? -22.477 -9.116 28.959 1.00 70.88 84 SER A C 1
ATOM 628 O O . SER A 1 84 ? -22.481 -9.939 29.902 1.00 70.88 84 SER A O 1
#

Radius of gyration: 19.23 Å; chains: 1; bounding box: 37×38×50 Å